Protein AF-A0A369K745-F1 (afdb_monomer_lite)

Structure (mmCIF, N/CA/C/O backbone):
data_AF-A0A369K745-F1
#
_entry.id   AF-A0A369K745-F1
#
loop_
_atom_site.group_PDB
_atom_site.id
_atom_site.type_symbol
_atom_site.label_atom_id
_atom_site.label_alt_id
_atom_site.label_comp_id
_atom_site.label_asym_id
_atom_site.label_entity_id
_atom_site.label_seq_id
_atom_site.pdbx_PDB_ins_code
_atom_site.Cartn_x
_atom_site.Cartn_y
_atom_site.Cartn_z
_atom_site.occupancy
_atom_site.B_iso_or_equiv
_atom_site.auth_seq_id
_atom_site.auth_comp_id
_atom_site.auth_asym_id
_atom_site.auth_atom_id
_atom_site.pdbx_PDB_model_num
ATOM 1 N N . MET A 1 1 ? -11.411 -13.729 21.440 1.00 48.31 1 MET A N 1
ATOM 2 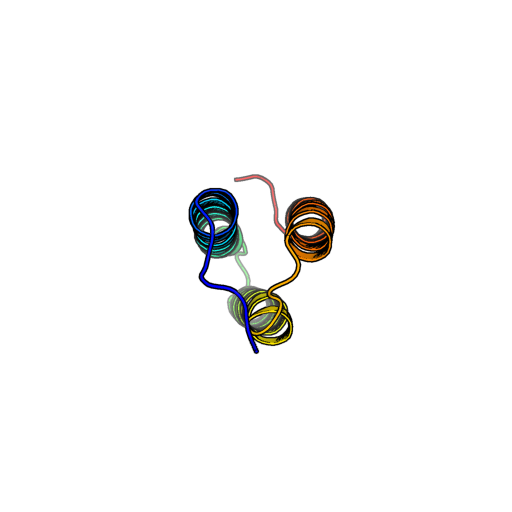C CA . MET A 1 1 ? -12.366 -13.514 20.330 1.00 48.31 1 MET A CA 1
ATOM 3 C C . MET A 1 1 ? -11.890 -12.314 19.530 1.00 48.31 1 MET A C 1
ATOM 5 O O . MET A 1 1 ? -11.577 -11.318 20.175 1.00 48.31 1 MET A O 1
ATOM 9 N N . PRO A 1 2 ? -11.766 -12.383 18.192 1.00 61.88 2 PRO A N 1
ATOM 10 C CA . PRO A 1 2 ? -11.476 -11.188 17.406 1.00 61.88 2 PRO A CA 1
ATOM 11 C C . PRO A 1 2 ? -12.619 -10.186 17.608 1.00 61.88 2 PRO A C 1
ATOM 13 O O . PRO A 1 2 ? -13.792 -10.548 17.505 1.00 61.88 2 PRO A O 1
ATOM 16 N N . SER A 1 3 ? -12.283 -8.953 17.980 1.00 74.56 3 SER A N 1
ATOM 17 C CA . SER A 1 3 ? -13.259 -7.877 18.123 1.00 74.56 3 SER A CA 1
ATOM 18 C C . SER A 1 3 ? -13.823 -7.503 16.753 1.00 74.56 3 SER A C 1
ATOM 20 O O . SER A 1 3 ? -13.140 -7.596 15.731 1.00 74.56 3 SER A O 1
ATOM 22 N N . ALA A 1 4 ? -15.092 -7.096 16.721 1.00 84.81 4 ALA A N 1
ATOM 23 C CA . ALA A 1 4 ? -15.704 -6.609 15.492 1.00 84.81 4 ALA A CA 1
ATOM 24 C C . ALA A 1 4 ? -14.909 -5.404 14.939 1.00 84.81 4 ALA A C 1
ATOM 26 O O . ALA A 1 4 ? -14.438 -4.570 15.723 1.00 84.81 4 ALA A O 1
ATOM 27 N N . PRO A 1 5 ? -14.752 -5.282 13.607 1.00 87.56 5 PRO A N 1
ATOM 28 C CA . PRO A 1 5 ? -14.029 -4.169 13.009 1.00 87.56 5 PRO A CA 1
ATOM 29 C C . PRO A 1 5 ? -14.703 -2.838 13.354 1.00 87.56 5 PRO A C 1
ATOM 31 O O . PRO A 1 5 ? -15.907 -2.657 13.183 1.00 87.56 5 PRO A O 1
ATOM 34 N N . THR A 1 6 ? -13.902 -1.890 13.829 1.00 93.88 6 THR A N 1
ATOM 35 C CA . THR A 1 6 ? -14.353 -0.531 14.165 1.00 93.88 6 THR A CA 1
ATOM 36 C C . THR A 1 6 ? -14.302 0.385 12.942 1.00 93.88 6 THR A C 1
ATOM 38 O O . THR A 1 6 ? -13.578 0.103 11.988 1.00 93.88 6 THR A O 1
ATOM 41 N N . LEU A 1 7 ? -14.977 1.541 12.990 1.00 95.81 7 LEU A N 1
ATOM 42 C CA . LEU A 1 7 ? -14.900 2.574 11.942 1.00 95.81 7 LEU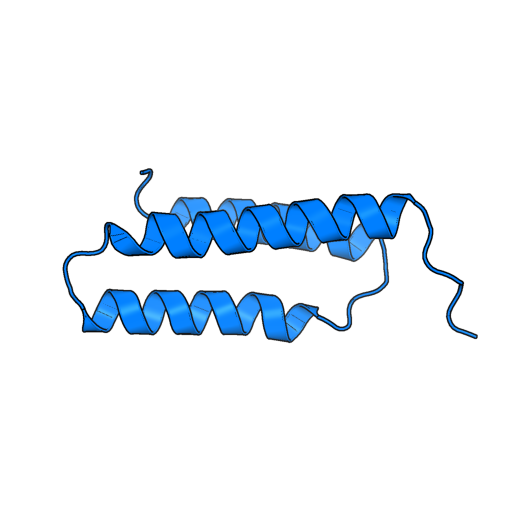 A CA 1
ATOM 43 C C . LEU A 1 7 ? -13.451 2.910 11.539 1.00 95.81 7 LEU A C 1
ATOM 45 O O . LEU A 1 7 ? -13.145 3.057 10.356 1.00 95.81 7 LEU A O 1
ATOM 49 N N . LYS A 1 8 ? -12.535 2.959 12.514 1.00 95.50 8 LYS A N 1
ATOM 50 C CA . LYS A 1 8 ? -11.114 3.228 12.265 1.00 95.50 8 LYS A CA 1
ATOM 51 C C . LYS A 1 8 ? -10.464 2.156 11.378 1.00 95.50 8 LYS A C 1
ATOM 53 O O . LYS A 1 8 ? -9.690 2.511 10.494 1.00 95.50 8 LYS A O 1
ATOM 58 N N . HIS A 1 9 ? -10.838 0.880 11.520 1.00 94.88 9 HIS A N 1
ATOM 59 C CA . HIS A 1 9 ? -10.371 -0.183 10.620 1.00 94.88 9 HIS A CA 1
ATOM 60 C C . HIS A 1 9 ? -10.816 0.061 9.173 1.00 94.88 9 HIS A C 1
ATOM 62 O O . HIS A 1 9 ? -10.027 -0.130 8.251 1.00 94.88 9 HIS A O 1
ATOM 68 N N . PHE A 1 10 ? -12.054 0.518 8.957 1.00 95.56 10 PHE A N 1
ATOM 69 C CA . PHE A 1 10 ? -12.561 0.817 7.613 1.00 95.56 10 PHE A CA 1
ATOM 70 C C . PHE A 1 10 ? -11.817 1.989 6.965 1.00 95.56 10 PHE A C 1
ATOM 72 O O . PHE A 1 10 ? -11.417 1.892 5.803 1.00 95.56 10 PHE A O 1
ATOM 79 N N . ILE A 1 11 ? -11.578 3.062 7.724 1.00 96.88 11 ILE A N 1
ATOM 80 C CA . ILE A 1 11 ? -10.817 4.228 7.253 1.00 96.88 11 ILE A CA 1
ATOM 81 C C . ILE A 1 11 ? -9.388 3.816 6.890 1.00 96.88 11 ILE A C 1
ATOM 83 O O . ILE A 1 11 ? -8.918 4.116 5.793 1.00 96.88 11 ILE A O 1
ATOM 87 N N . LEU A 1 12 ? -8.703 3.087 7.774 1.00 96.69 12 LEU A N 1
ATOM 88 C CA . LEU A 1 12 ? -7.335 2.636 7.520 1.00 96.69 12 LEU A CA 1
ATOM 89 C C . LEU A 1 12 ? -7.263 1.687 6.321 1.00 96.69 12 LEU A C 1
ATOM 91 O O . LEU A 1 12 ? -6.381 1.840 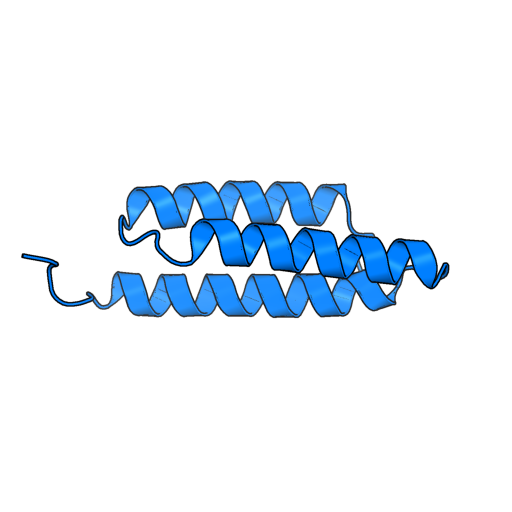5.480 1.00 96.69 12 LEU A O 1
ATOM 95 N N . LYS A 1 13 ? -8.230 0.775 6.171 1.00 95.38 13 LYS A N 1
ATOM 96 C CA . LYS A 1 13 ? -8.323 -0.109 5.003 1.00 95.38 13 LYS A CA 1
ATOM 97 C C . LYS A 1 13 ? -8.460 0.677 3.696 1.00 95.38 13 LYS A C 1
ATOM 99 O O . LYS A 1 13 ? -7.833 0.307 2.705 1.00 95.38 13 LYS A O 1
ATOM 104 N N . GLN A 1 14 ? -9.224 1.774 3.688 1.00 97.19 14 GLN A N 1
ATOM 105 C CA . GLN A 1 14 ? -9.302 2.659 2.521 1.00 97.19 14 GLN A CA 1
ATOM 106 C C . GLN A 1 14 ? -7.939 3.275 2.200 1.00 97.19 14 GLN A C 1
ATOM 108 O O . GLN A 1 14 ? -7.467 3.154 1.073 1.00 97.19 14 GLN A O 1
ATOM 113 N N . GLN A 1 15 ? -7.259 3.837 3.202 1.00 97.56 15 GLN A N 1
ATOM 114 C CA . GLN A 1 15 ? -5.943 4.445 3.003 1.00 97.56 15 GLN A CA 1
ATOM 115 C C . GLN A 1 15 ? -4.886 3.442 2.512 1.00 97.56 15 GLN A C 1
ATOM 117 O O . GLN A 1 15 ? -4.029 3.803 1.704 1.00 97.56 15 GLN A O 1
ATOM 122 N N . VAL A 1 16 ? -4.943 2.192 2.984 1.00 97.00 16 VAL A N 1
ATOM 123 C CA . VAL A 1 16 ? -4.099 1.090 2.496 1.00 97.00 16 VAL A CA 1
ATOM 124 C C . VAL A 1 16 ? -4.362 0.850 1.007 1.00 97.00 16 VAL A C 1
ATOM 126 O O . VAL A 1 16 ? -3.419 0.812 0.217 1.00 97.00 16 VAL A O 1
ATOM 129 N N . PHE A 1 17 ? -5.626 0.744 0.588 1.00 96.88 17 PHE A N 1
ATOM 130 C CA . PHE A 1 17 ? -5.952 0.546 -0.826 1.00 96.88 17 PHE A CA 1
ATOM 131 C C . PHE A 1 17 ? -5.564 1.731 -1.709 1.00 96.88 17 PHE A C 1
ATOM 133 O O . PHE A 1 17 ? -5.099 1.524 -2.832 1.00 96.88 17 PHE A O 1
ATOM 140 N N . ASP A 1 18 ? -5.720 2.957 -1.223 1.00 97.62 18 ASP A N 1
ATOM 141 C CA . ASP A 1 18 ? -5.320 4.151 -1.964 1.00 97.62 18 ASP A CA 1
ATOM 142 C C . ASP A 1 18 ? -3.810 4.199 -2.171 1.00 97.62 18 ASP A C 1
ATOM 144 O O . ASP A 1 18 ? -3.350 4.451 -3.287 1.00 97.62 18 ASP A O 1
ATOM 148 N N . LEU A 1 19 ? -3.037 3.859 -1.134 1.00 96.50 19 LEU A N 1
ATOM 149 C CA . LEU A 1 19 ? -1.587 3.745 -1.240 1.00 96.50 19 LEU A CA 1
ATOM 150 C C . LEU A 1 19 ? -1.172 2.651 -2.227 1.00 96.50 19 LEU A C 1
ATOM 152 O O . LEU A 1 19 ? -0.302 2.889 -3.063 1.00 96.50 19 LEU A O 1
ATOM 156 N N . TYR A 1 20 ? -1.809 1.479 -2.170 1.00 96.69 20 TYR A N 1
ATOM 157 C CA . TYR A 1 20 ? -1.539 0.392 -3.110 1.00 96.69 20 TYR A CA 1
ATOM 158 C C . TYR A 1 20 ? -1.782 0.837 -4.557 1.00 96.69 20 TYR A C 1
ATOM 160 O O . TYR A 1 20 ? -0.909 0.705 -5.414 1.00 96.69 20 TYR A O 1
ATOM 168 N N . ARG A 1 21 ? -2.946 1.436 -4.839 1.00 96.50 21 ARG A N 1
ATOM 169 C CA . ARG A 1 21 ? -3.277 1.931 -6.184 1.00 96.50 21 ARG A CA 1
ATOM 170 C C . ARG A 1 21 ? -2.316 3.022 -6.643 1.00 96.50 21 ARG A C 1
ATOM 172 O O . ARG A 1 21 ? -1.938 3.028 -7.812 1.00 96.50 21 ARG A O 1
ATOM 179 N N . TYR A 1 22 ? -1.929 3.933 -5.750 1.00 95.75 22 TYR A N 1
ATOM 180 C CA . TYR A 1 22 ? -0.919 4.949 -6.033 1.00 95.75 22 TYR A CA 1
ATOM 181 C C . TYR A 1 22 ? 0.411 4.306 -6.442 1.00 95.75 22 TYR A C 1
ATOM 183 O O . TYR A 1 22 ? 0.920 4.617 -7.516 1.00 95.75 22 TYR A O 1
ATOM 191 N N . ALA A 1 23 ? 0.920 3.356 -5.654 1.00 95.38 23 ALA A N 1
ATOM 192 C CA . ALA A 1 23 ? 2.191 2.689 -5.917 1.00 95.38 23 ALA A CA 1
ATOM 193 C C . ALA A 1 23 ? 2.187 1.951 -7.268 1.00 95.38 23 ALA A C 1
ATOM 195 O O . ALA A 1 23 ? 3.112 2.090 -8.067 1.00 95.38 23 ALA A O 1
ATOM 196 N N . ILE A 1 24 ? 1.099 1.237 -7.581 1.00 95.62 24 ILE A N 1
ATOM 197 C CA . ILE A 1 24 ? 0.944 0.572 -8.881 1.00 95.62 24 ILE A CA 1
ATOM 198 C C . ILE A 1 24 ? 0.936 1.587 -10.032 1.00 95.62 24 ILE A C 1
ATOM 200 O O . ILE A 1 24 ? 1.569 1.345 -11.057 1.00 95.62 24 ILE A O 1
ATOM 204 N N . ARG A 1 25 ? 0.267 2.738 -9.890 1.00 95.38 25 ARG A N 1
ATOM 205 C CA . ARG A 1 25 ? 0.266 3.776 -10.936 1.00 95.38 25 ARG A CA 1
ATOM 206 C C . ARG A 1 25 ? 1.642 4.412 -11.114 1.00 95.38 25 ARG A C 1
ATOM 208 O O . ARG A 1 25 ? 2.092 4.506 -12.250 1.00 95.38 25 ARG A O 1
ATOM 215 N N . ALA A 1 26 ? 2.309 4.785 -10.025 1.00 94.56 26 ALA A N 1
ATOM 216 C CA . ALA A 1 26 ? 3.640 5.391 -10.061 1.00 94.56 26 ALA A CA 1
ATOM 217 C C . ALA A 1 26 ? 4.693 4.439 -10.660 1.00 94.56 26 ALA A C 1
ATOM 219 O O . ALA A 1 26 ? 5.548 4.868 -11.428 1.00 94.56 26 ALA A O 1
ATOM 220 N N . SER A 1 27 ? 4.559 3.123 -10.445 1.00 94.88 27 SER A N 1
ATOM 221 C CA . SER A 1 27 ? 5.443 2.127 -11.074 1.00 94.88 27 SER A CA 1
ATOM 222 C C . SER A 1 27 ? 5.398 2.128 -12.612 1.00 94.88 27 SER A C 1
ATOM 224 O O . SER A 1 27 ? 6.332 1.655 -13.255 1.00 94.88 27 SER A O 1
ATOM 226 N N . ARG A 1 28 ? 4.345 2.679 -13.238 1.00 93.62 28 ARG A N 1
ATOM 227 C CA . ARG A 1 28 ? 4.213 2.724 -14.707 1.00 93.62 28 ARG A CA 1
ATOM 228 C C . ARG A 1 28 ? 5.234 3.643 -15.375 1.00 93.62 28 ARG A C 1
ATOM 230 O O . ARG A 1 28 ? 5.474 3.456 -16.563 1.00 93.62 28 ARG A O 1
ATOM 237 N N . VAL A 1 29 ? 5.803 4.593 -14.630 1.00 93.00 29 VAL A N 1
ATOM 238 C CA . VAL A 1 29 ? 6.833 5.531 -15.109 1.00 93.00 29 VAL A CA 1
ATOM 239 C C . VAL A 1 29 ? 8.177 4.825 -15.323 1.00 93.00 29 VAL A C 1
ATOM 241 O O . VAL A 1 29 ? 9.004 5.308 -16.087 1.00 93.00 29 VAL A O 1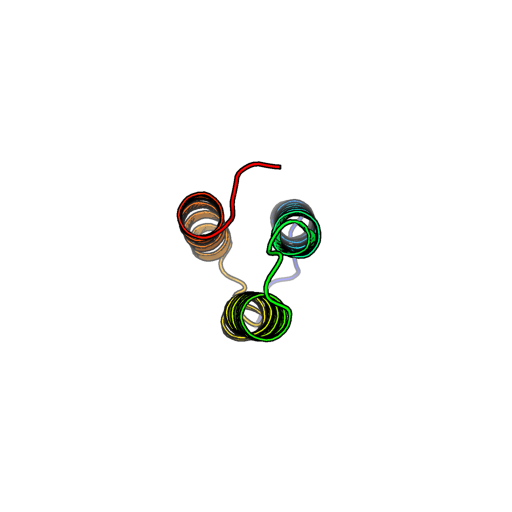
ATOM 244 N N . ILE A 1 30 ? 8.388 3.659 -14.702 1.00 94.00 30 ILE A N 1
ATOM 245 C CA . ILE A 1 30 ? 9.611 2.868 -14.869 1.00 94.00 30 ILE A CA 1
ATOM 246 C C . ILE A 1 30 ? 9.686 2.365 -16.326 1.00 94.00 30 ILE A C 1
ATOM 248 O O . ILE A 1 30 ? 8.809 1.594 -16.739 1.00 94.00 30 ILE A O 1
ATOM 252 N N . PRO A 1 31 ? 10.705 2.784 -17.107 1.00 94.12 31 PRO A N 1
ATOM 253 C CA . PRO A 1 31 ? 10.790 2.470 -18.531 1.00 94.12 31 PRO A CA 1
ATOM 254 C C . PRO A 1 31 ? 11.183 1.012 -18.778 1.00 94.12 31 PRO A C 1
ATOM 256 O O . PRO A 1 31 ? 10.641 0.376 -19.681 1.00 94.12 31 PRO A O 1
ATOM 259 N N . ASP A 1 32 ? 12.088 0.471 -17.958 1.00 96.38 32 ASP A N 1
ATOM 260 C CA . ASP A 1 32 ? 12.527 -0.913 -18.081 1.00 96.38 32 ASP A CA 1
ATOM 261 C C . ASP A 1 32 ? 11.409 -1.883 -17.640 1.00 96.38 32 ASP A C 1
ATOM 263 O O . ASP A 1 32 ? 10.965 -1.850 -16.483 1.00 96.38 32 ASP A O 1
ATOM 267 N N . PRO A 1 33 ? 10.913 -2.756 -18.538 1.00 95.69 33 PRO A N 1
ATOM 268 C CA . PRO A 1 33 ? 9.769 -3.610 -18.244 1.00 95.69 33 PRO A CA 1
ATOM 269 C C . PRO A 1 33 ? 10.064 -4.673 -17.180 1.00 95.69 33 PRO A C 1
ATOM 271 O O . PRO A 1 33 ? 9.134 -5.061 -16.466 1.00 95.69 33 PRO A O 1
ATOM 274 N N . VAL A 1 34 ? 11.314 -5.132 -17.065 1.00 97.00 34 VAL A N 1
ATOM 275 C CA . VAL A 1 34 ? 11.725 -6.128 -16.065 1.00 97.00 34 VAL A CA 1
ATOM 276 C C . VAL A 1 34 ? 11.712 -5.492 -14.679 1.00 97.00 34 VAL A C 1
ATOM 278 O O . VAL A 1 34 ? 10.953 -5.936 -13.819 1.00 97.00 34 VAL A O 1
ATOM 281 N N . THR A 1 35 ? 12.407 -4.369 -14.514 1.00 95.75 35 THR A N 1
ATOM 282 C CA . THR A 1 35 ? 12.444 -3.566 -13.284 1.00 95.75 35 THR A CA 1
ATOM 283 C C . THR A 1 35 ? 11.038 -3.172 -12.846 1.00 95.75 35 THR A C 1
ATOM 285 O O . THR A 1 35 ? 10.682 -3.299 -11.675 1.00 95.75 35 THR A O 1
ATOM 288 N N . ARG A 1 36 ? 10.176 -2.747 -13.780 1.00 96.19 36 ARG A N 1
ATOM 289 C CA . ARG A 1 36 ? 8.774 -2.432 -13.474 1.00 96.19 36 ARG A CA 1
ATOM 290 C C . ARG A 1 36 ? 8.020 -3.643 -12.926 1.00 96.19 36 ARG A C 1
ATOM 292 O O . ARG A 1 36 ? 7.275 -3.513 -11.955 1.00 96.19 36 ARG A O 1
ATOM 299 N N . ARG A 1 37 ? 8.183 -4.817 -13.545 1.00 97.25 37 ARG A N 1
ATOM 300 C CA . ARG A 1 37 ? 7.528 -6.057 -13.102 1.00 97.25 37 ARG A CA 1
ATOM 301 C C . ARG A 1 37 ? 8.010 -6.466 -11.713 1.00 97.25 37 ARG A C 1
ATOM 303 O O . ARG A 1 37 ? 7.176 -6.805 -10.875 1.00 97.25 37 ARG A O 1
ATOM 310 N N . GLU A 1 38 ? 9.314 -6.409 -11.471 1.00 96.31 38 GLU A N 1
ATOM 311 C CA . GLU A 1 38 ? 9.922 -6.703 -10.171 1.00 96.31 38 GLU A CA 1
ATOM 312 C C . GLU A 1 38 ? 9.440 -5.728 -9.097 1.00 96.31 38 GLU A C 1
ATOM 314 O O . GLU A 1 38 ? 8.988 -6.157 -8.038 1.00 96.31 38 GLU A O 1
ATOM 319 N N . THR A 1 39 ? 9.406 -4.430 -9.405 1.00 95.50 39 THR A N 1
ATOM 320 C CA . THR A 1 39 ? 8.892 -3.388 -8.504 1.00 95.50 39 THR A CA 1
ATOM 321 C C . THR A 1 39 ? 7.434 -3.647 -8.126 1.00 95.50 39 THR A C 1
ATOM 323 O O . THR A 1 39 ? 7.072 -3.617 -6.951 1.00 95.50 39 THR A O 1
ATOM 326 N N . VAL A 1 40 ? 6.576 -3.960 -9.104 1.00 96.50 40 VAL A N 1
ATOM 327 C CA . VAL A 1 40 ? 5.166 -4.300 -8.847 1.00 96.50 40 VAL A CA 1
ATOM 328 C C . VAL A 1 40 ? 5.037 -5.571 -8.006 1.00 96.50 40 VAL A C 1
ATOM 330 O O . VAL A 1 40 ? 4.188 -5.627 -7.113 1.00 96.50 40 VAL A O 1
ATOM 333 N N . ALA A 1 41 ? 5.853 -6.593 -8.275 1.00 97.38 41 ALA A N 1
ATOM 334 C CA . ALA A 1 41 ? 5.857 -7.831 -7.502 1.00 97.38 41 ALA A CA 1
ATOM 335 C C . ALA A 1 41 ? 6.289 -7.583 -6.049 1.00 97.38 41 ALA A C 1
ATOM 337 O O . ALA A 1 41 ? 5.625 -8.058 -5.125 1.00 97.38 41 ALA A O 1
ATOM 338 N N . TRP A 1 42 ? 7.333 -6.777 -5.848 1.00 95.44 42 TRP A N 1
ATOM 339 C CA . TRP A 1 42 ? 7.797 -6.364 -4.530 1.00 95.44 42 TRP A CA 1
ATOM 340 C C . TRP A 1 42 ? 6.702 -5.607 -3.768 1.00 95.44 42 TRP A C 1
ATOM 342 O O . TRP A 1 42 ? 6.342 -6.035 -2.670 1.00 95.44 42 TRP A O 1
ATOM 352 N N . ILE A 1 43 ? 6.077 -4.590 -4.386 1.00 95.69 43 ILE A N 1
ATOM 353 C CA . ILE A 1 43 ? 4.958 -3.834 -3.793 1.00 95.69 43 ILE A CA 1
ATOM 354 C C . ILE A 1 43 ? 3.849 -4.797 -3.365 1.00 95.69 43 ILE A C 1
ATOM 356 O O . ILE A 1 43 ? 3.418 -4.771 -2.219 1.00 95.69 43 ILE A O 1
ATOM 360 N N . ARG A 1 44 ? 3.390 -5.687 -4.253 1.00 96.56 44 ARG A N 1
ATOM 361 C CA . ARG A 1 44 ? 2.342 -6.664 -3.912 1.00 96.56 44 ARG A CA 1
ATOM 362 C C . ARG A 1 44 ? 2.723 -7.527 -2.715 1.00 96.56 44 ARG A C 1
ATOM 364 O O . ARG A 1 44 ? 1.885 -7.754 -1.847 1.00 96.56 44 ARG A O 1
ATOM 371 N N . SER A 1 45 ? 3.975 -7.973 -2.655 1.00 96.12 45 SER A N 1
ATOM 372 C CA . SER A 1 45 ? 4.462 -8.811 -1.562 1.00 96.12 45 SER A CA 1
ATOM 373 C C . SER A 1 45 ? 4.429 -8.094 -0.204 1.00 96.12 45 SER A C 1
ATOM 375 O O . SER A 1 45 ? 4.086 -8.724 0.793 1.00 96.12 45 SER A O 1
ATOM 377 N N . GLU A 1 46 ? 4.708 -6.785 -0.160 1.00 94.06 46 GLU A N 1
ATOM 378 C CA . GLU A 1 46 ? 4.627 -5.984 1.071 1.00 94.06 46 GLU A CA 1
ATOM 379 C C . GLU A 1 46 ? 3.191 -5.906 1.604 1.00 94.06 46 GLU A C 1
ATOM 381 O O . GLU A 1 46 ? 2.940 -6.136 2.789 1.00 94.06 46 GLU A O 1
ATOM 386 N N . PHE A 1 47 ? 2.218 -5.635 0.729 1.00 95.38 47 PHE A N 1
ATOM 387 C CA . PHE A 1 47 ? 0.809 -5.571 1.134 1.00 95.38 47 PHE A CA 1
ATOM 388 C C . PHE A 1 47 ? 0.280 -6.946 1.559 1.00 95.38 47 PHE A C 1
ATOM 390 O O . PHE A 1 47 ? -0.447 -7.045 2.547 1.00 95.38 47 PHE A O 1
ATOM 397 N N . GLU A 1 48 ? 0.688 -8.011 0.866 1.00 95.44 48 GLU A N 1
ATOM 398 C CA . GLU A 1 48 ? 0.273 -9.380 1.178 1.00 95.44 48 GLU A CA 1
ATOM 399 C C . GLU A 1 48 ? 0.812 -9.854 2.536 1.00 95.44 48 GLU A C 1
ATOM 401 O O . GLU A 1 48 ? 0.066 -10.445 3.318 1.00 95.44 48 GLU A O 1
ATOM 406 N N . ARG A 1 49 ? 2.071 -9.526 2.873 1.00 93.88 49 ARG A N 1
ATOM 407 C CA . ARG A 1 49 ? 2.670 -9.826 4.188 1.00 93.88 49 ARG A CA 1
ATOM 408 C C . ARG A 1 49 ? 1.882 -9.224 5.350 1.00 93.88 49 ARG A C 1
ATOM 410 O O . ARG A 1 49 ? 1.807 -9.827 6.416 1.00 93.88 49 ARG A O 1
ATOM 417 N N . ASN A 1 50 ? 1.289 -8.048 5.151 1.00 93.12 50 ASN A N 1
ATOM 418 C CA . ASN A 1 50 ? 0.593 -7.305 6.202 1.00 93.12 50 ASN A CA 1
ATOM 419 C C . ASN A 1 50 ? -0.938 -7.495 6.180 1.00 93.12 50 ASN A C 1
ATOM 421 O O . ASN A 1 50 ? -1.635 -6.905 7.004 1.00 93.12 50 ASN A O 1
ATOM 425 N N . LYS A 1 51 ? -1.492 -8.333 5.288 1.00 91.56 51 LYS A N 1
ATOM 426 C CA . LYS A 1 51 ? -2.953 -8.462 5.089 1.00 91.56 51 LYS A CA 1
ATOM 427 C C . LYS A 1 51 ? -3.733 -8.946 6.317 1.00 91.56 51 LYS A C 1
ATOM 429 O O . LYS A 1 51 ? -4.937 -8.721 6.408 1.00 91.56 51 LYS A O 1
ATOM 434 N N . HIS A 1 52 ? -3.057 -9.645 7.228 1.00 92.69 52 HIS A N 1
ATOM 435 C CA . HIS A 1 52 ? -3.643 -10.217 8.441 1.00 92.69 52 HIS A CA 1
ATOM 436 C C . HIS A 1 52 ? -3.474 -9.327 9.675 1.00 92.69 52 HIS A C 1
ATOM 438 O O . HIS A 1 52 ? -3.904 -9.708 10.761 1.00 92.69 52 HIS A O 1
ATOM 444 N N . VAL A 1 53 ? -2.850 -8.156 9.532 1.00 92.81 53 VAL A N 1
ATOM 445 C CA . VAL A 1 53 ? -2.690 -7.221 10.643 1.00 92.81 53 VAL A CA 1
ATOM 446 C C . VAL A 1 53 ? -4.047 -6.602 10.972 1.00 92.81 53 VAL A C 1
ATOM 448 O O . VAL A 1 53 ? -4.670 -5.958 10.130 1.00 92.81 53 VAL A O 1
ATOM 451 N N . THR A 1 54 ? -4.495 -6.794 12.211 1.00 91.50 54 THR A N 1
ATOM 452 C CA . THR A 1 54 ? -5.759 -6.245 12.725 1.00 91.50 54 THR A CA 1
ATOM 453 C C . THR A 1 54 ? -5.557 -5.172 13.790 1.00 91.50 54 THR A C 1
ATOM 455 O O . THR A 1 54 ? -6.502 -4.469 14.118 1.00 91.50 54 THR A O 1
ATOM 458 N N . ASP A 1 55 ? -4.352 -5.030 14.346 1.00 94.38 55 ASP A N 1
ATOM 459 C CA . ASP A 1 55 ? -4.062 -3.986 15.329 1.00 94.38 55 ASP A CA 1
ATOM 460 C C . ASP A 1 55 ? -4.003 -2.609 14.652 1.00 94.38 55 ASP A C 1
ATOM 462 O O . ASP A 1 55 ? -3.229 -2.388 13.723 1.00 94.38 55 ASP A O 1
ATOM 466 N N . ILE A 1 56 ? -4.835 -1.678 15.119 1.00 94.69 56 ILE A N 1
ATOM 467 C CA . ILE A 1 56 ? -4.963 -0.329 14.554 1.00 94.69 56 ILE A CA 1
ATOM 468 C C . ILE A 1 56 ? -3.632 0.429 14.578 1.00 94.69 56 ILE A C 1
ATOM 470 O O . ILE A 1 56 ? -3.276 1.050 13.576 1.00 94.69 56 ILE A O 1
ATOM 474 N N . SER A 1 57 ? -2.923 0.401 15.707 1.00 95.56 57 SER A N 1
ATOM 475 C CA . SER A 1 57 ? -1.673 1.143 15.891 1.00 95.56 57 SER A CA 1
ATOM 476 C C . SER A 1 57 ? -0.601 0.598 14.953 1.00 95.56 57 SER A C 1
ATOM 478 O O . SER A 1 57 ? 0.108 1.362 14.297 1.00 95.56 57 SER A O 1
ATOM 480 N N . LEU A 1 58 ? -0.549 -0.728 14.811 1.00 95.81 58 LEU A N 1
ATOM 481 C CA . LEU A 1 58 ? 0.364 -1.392 13.892 1.00 95.81 58 LEU A CA 1
ATOM 482 C C . LEU A 1 58 ? 0.017 -1.102 12.425 1.00 95.81 58 LEU A C 1
ATOM 484 O O . LEU A 1 58 ? 0.921 -0.881 11.621 1.00 95.81 58 LEU A O 1
ATOM 488 N N . ILE A 1 59 ? -1.270 -1.051 12.059 1.00 95.81 59 ILE A N 1
ATOM 489 C CA . ILE A 1 59 ? -1.690 -0.645 10.706 1.00 95.81 59 ILE A CA 1
ATOM 490 C C . ILE A 1 59 ? -1.233 0.790 10.421 1.00 95.81 59 ILE A C 1
ATOM 492 O O . ILE A 1 59 ? -0.695 1.049 9.346 1.00 95.81 59 ILE A O 1
ATOM 496 N N . GLU A 1 60 ? -1.416 1.721 11.361 1.00 96.94 60 GLU A N 1
ATOM 497 C CA . GLU A 1 60 ? -0.987 3.119 11.210 1.00 96.94 60 GLU A CA 1
ATOM 498 C C . GLU A 1 60 ? 0.528 3.242 11.027 1.00 96.94 60 GLU A C 1
ATOM 500 O O . GLU A 1 60 ? 0.993 3.944 10.122 1.00 96.94 60 GLU A O 1
ATOM 505 N N . GLU A 1 61 ? 1.297 2.527 11.845 1.00 97.12 61 GLU A N 1
ATOM 506 C CA . GLU A 1 61 ? 2.752 2.487 11.758 1.00 97.12 61 GLU A CA 1
ATOM 507 C C . GLU A 1 61 ? 3.220 1.907 10.417 1.00 97.12 61 GLU A C 1
ATOM 509 O O . GLU A 1 61 ? 3.972 2.562 9.687 1.00 97.12 61 GLU A O 1
ATOM 514 N N . LYS A 1 62 ? 2.725 0.720 10.041 1.00 95.94 62 LYS A N 1
ATOM 515 C CA . LYS A 1 62 ? 3.046 0.069 8.761 1.00 95.94 62 LYS A CA 1
ATOM 516 C C . LYS A 1 62 ? 2.708 0.969 7.584 1.00 95.94 62 LYS A C 1
ATOM 518 O O . LYS A 1 62 ? 3.515 1.136 6.677 1.00 95.94 62 LYS A O 1
ATOM 523 N N . LEU A 1 63 ? 1.543 1.607 7.616 1.00 95.88 63 LEU A N 1
ATOM 524 C CA . LEU A 1 63 ? 1.102 2.503 6.559 1.00 95.88 63 LEU A CA 1
ATOM 525 C C . LEU A 1 63 ? 2.007 3.741 6.439 1.00 95.88 63 LEU A C 1
ATOM 527 O O . LEU A 1 63 ? 2.261 4.213 5.330 1.00 95.88 63 LEU A O 1
ATOM 531 N N . LYS A 1 64 ? 2.525 4.265 7.557 1.00 96.31 64 LYS A N 1
ATOM 532 C CA . LYS A 1 64 ? 3.510 5.358 7.567 1.00 96.31 64 LYS A CA 1
ATOM 533 C C . LYS A 1 64 ? 4.854 4.914 6.984 1.00 96.31 64 LYS A C 1
ATOM 535 O O . LYS A 1 64 ? 5.416 5.642 6.164 1.00 96.31 64 LYS A O 1
ATOM 540 N N . ILE A 1 65 ? 5.341 3.736 7.373 1.00 95.81 65 ILE A N 1
ATOM 541 C CA . ILE A 1 65 ? 6.594 3.155 6.870 1.00 95.81 65 ILE A CA 1
ATOM 542 C C . ILE A 1 65 ? 6.491 2.886 5.365 1.00 95.81 65 ILE A C 1
ATOM 544 O O . ILE A 1 65 ? 7.267 3.456 4.602 1.00 95.81 65 ILE A O 1
ATOM 548 N N . CYS A 1 66 ? 5.469 2.151 4.914 1.00 94.81 66 CYS A N 1
ATOM 549 C CA . CYS A 1 66 ? 5.274 1.856 3.493 1.00 94.81 66 CYS A CA 1
ATOM 550 C C .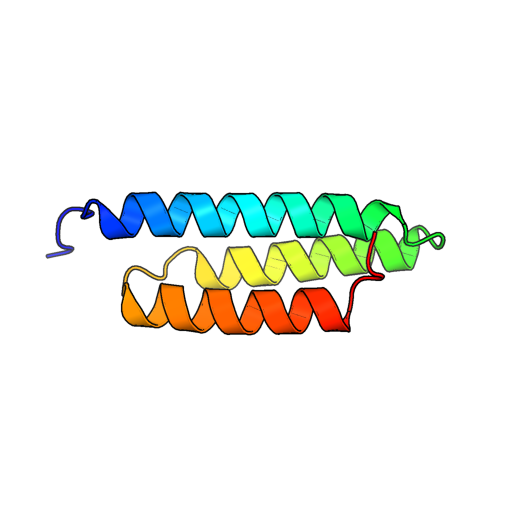 CYS A 1 66 ? 5.138 3.131 2.651 1.00 94.81 66 CYS A C 1
ATOM 552 O O . CYS A 1 66 ? 5.681 3.202 1.553 1.00 94.81 66 CYS A O 1
ATOM 554 N N . ARG A 1 67 ? 4.456 4.178 3.148 1.00 94.44 67 ARG A N 1
ATOM 555 C CA . ARG A 1 67 ? 4.398 5.475 2.446 1.00 94.44 67 ARG A CA 1
ATOM 556 C C . ARG A 1 67 ? 5.781 6.081 2.229 1.00 94.44 67 ARG A C 1
ATOM 558 O O . ARG A 1 67 ? 6.010 6.678 1.180 1.00 94.44 67 ARG A O 1
ATOM 565 N N . ARG A 1 68 ? 6.672 5.975 3.216 1.00 94.44 68 ARG A N 1
ATOM 566 C CA . ARG A 1 68 ? 8.046 6.472 3.115 1.00 94.44 68 ARG A CA 1
ATOM 567 C C . ARG A 1 68 ? 8.850 5.644 2.116 1.00 94.44 68 ARG A C 1
ATOM 569 O O . ARG A 1 68 ? 9.481 6.232 1.248 1.00 94.44 68 ARG A O 1
ATOM 576 N N . GLU A 1 69 ? 8.784 4.322 2.212 1.00 93.00 69 GLU A N 1
ATOM 577 C CA . GLU A 1 69 ? 9.501 3.405 1.317 1.00 93.00 69 GLU A CA 1
ATOM 578 C C . GLU A 1 69 ? 9.066 3.583 -0.138 1.00 93.00 69 GLU A C 1
ATOM 580 O O . GLU A 1 69 ? 9.905 3.772 -1.013 1.00 93.00 69 GLU A O 1
ATOM 585 N N . ILE A 1 70 ? 7.755 3.638 -0.399 1.00 93.06 70 ILE A N 1
ATOM 586 C CA . ILE A 1 70 ? 7.212 3.845 -1.748 1.00 93.06 70 ILE A CA 1
ATOM 587 C C . ILE A 1 70 ? 7.740 5.145 -2.367 1.00 93.06 70 ILE A C 1
ATOM 589 O O . ILE A 1 70 ? 8.085 5.156 -3.543 1.00 93.06 70 ILE A O 1
ATOM 593 N N . ARG A 1 71 ? 7.846 6.231 -1.589 1.00 90.38 71 ARG A N 1
ATOM 594 C CA . ARG A 1 71 ? 8.412 7.505 -2.073 1.00 90.38 71 ARG A CA 1
ATOM 595 C C . ARG A 1 71 ? 9.915 7.447 -2.337 1.00 90.38 71 ARG A C 1
ATOM 597 O O . ARG A 1 71 ? 10.412 8.279 -3.081 1.00 90.38 71 ARG A O 1
ATOM 604 N N . GLN A 1 72 ? 10.637 6.542 -1.681 1.00 91.00 72 GLN A N 1
ATOM 605 C CA . GLN A 1 72 ? 12.076 6.382 -1.884 1.00 91.00 72 GLN A CA 1
ATOM 606 C C . GLN A 1 72 ? 12.382 5.543 -3.125 1.00 91.00 72 GLN A C 1
ATOM 608 O O . GLN A 1 72 ? 13.357 5.825 -3.812 1.00 91.00 72 GLN A O 1
ATOM 613 N N . ILE A 1 73 ? 11.565 4.522 -3.402 1.00 89.62 73 ILE A N 1
ATOM 614 C CA . ILE A 1 73 ? 11.811 3.586 -4.506 1.00 89.62 73 ILE A CA 1
ATOM 615 C C . ILE A 1 73 ? 11.145 4.01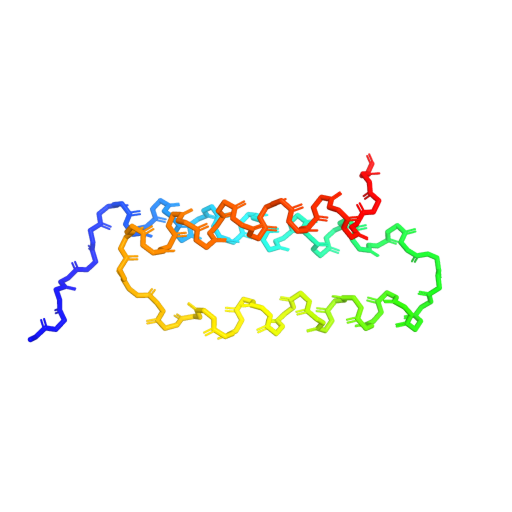0 -5.817 1.00 89.62 73 ILE A C 1
ATOM 617 O O . ILE A 1 73 ? 11.655 3.685 -6.886 1.00 89.62 73 ILE A O 1
ATOM 621 N N . LEU A 1 74 ? 9.983 4.673 -5.759 1.00 88.38 74 LEU A N 1
ATOM 622 C CA . LEU A 1 74 ? 9.256 5.059 -6.962 1.00 88.38 74 LEU A CA 1
ATOM 623 C C . LEU A 1 74 ? 9.632 6.482 -7.357 1.00 88.38 74 LEU A C 1
ATOM 625 O O . LEU A 1 74 ? 9.656 7.364 -6.494 1.00 88.38 74 LEU A O 1
ATOM 629 N N . PRO A 1 75 ? 9.859 6.735 -8.657 1.00 76.81 75 PRO A N 1
ATOM 630 C CA . PRO A 1 75 ? 9.936 8.100 -9.138 1.00 76.81 75 PRO A CA 1
ATOM 631 C C . PRO A 1 75 ? 8.625 8.812 -8.786 1.00 76.81 75 PRO A C 1
ATOM 633 O O . PRO A 1 75 ? 7.537 8.234 -8.901 1.00 76.81 75 PRO A O 1
ATOM 636 N N . CYS A 1 76 ? 8.733 10.055 -8.317 1.00 63.59 76 CYS A N 1
ATOM 637 C CA . CYS A 1 76 ? 7.556 10.895 -8.149 1.00 63.59 76 CYS A CA 1
ATOM 638 C C . CYS A 1 76 ? 6.873 11.003 -9.527 1.00 63.59 76 CYS A C 1
ATOM 640 O O . CYS A 1 76 ? 7.585 11.263 -10.500 1.00 63.59 76 CYS A O 1
ATOM 642 N N . PRO A 1 77 ? 5.561 10.720 -9.635 1.00 55.81 77 PRO A N 1
ATOM 643 C CA . PRO A 1 77 ? 4.848 10.874 -10.897 1.00 55.81 77 PRO A CA 1
ATOM 644 C C . PRO A 1 77 ? 4.887 12.320 -11.395 1.00 55.81 77 PRO A C 1
ATOM 646 O O . PRO A 1 77 ? 4.999 13.235 -10.542 1.00 55.81 77 PRO A O 1
#

Foldseek 3Di:
DDDDQDPLNVVLVVLLVVLLVVLLVLLVPPPDPVVSVVSNVVSVVLCVVCVPDPDSVVSVVSSVVSVVVSPVPGDDD

InterPro domains:
  IPR008011 Complex 1 LYR protein domain [PF05347] (14-70)
  IPR045293 LYRM2, LYR domain [cd20262] (11-73)

Sequence (77 aa):
MPSAPTLKHFILKQQVFDLYRYAIRASRVIPDPVTRRETVAWIRSEFERNKHVTDISLIEEKLKICRREIRQILPCP

Organism: Hypsizygus marmoreus (NCBI:txid39966)

pLDDT: mean 92.36, std 9.13, range [48.31, 97.62]

Secondary structure (DSSP, 8-state):
-PPPPPHHHHHHHHHHHHHHHHHHHHGGG--SHHHHHHHHHHHHHHHHHTTT---HHHHHHHHHHHHHHHHHHSPP-

Radius of gyration: 13.85 Å; chains: 1; bounding box: 28×24×39 Å